Protein AF-A0A661CQE1-F1 (afdb_monomer_lite)

Radius of gyration: 12.5 Å; chains: 1; bounding box: 37×24×31 Å

Sequence (78 aa):
MLEQDEIQPIRIVLTYLAGRWRANQNNTVQAKEIVKHYNELLCFLINTGWNEGLSLEAELPDELMPQEYLALLDMDEV

Foldseek 3Di:
DDDPVRVVVLLVVLLVLLVVLVVCVVPVVVNVVSLVVSQVSVVVCVVVVDQDDRDPSSDDPPVSHDPSNVVSVVVVVD

Structure (mmCIF, N/CA/C/O backbone):
data_AF-A0A661CQE1-F1
#
_entry.id   AF-A0A661CQE1-F1
#
loop_
_atom_site.group_PDB
_atom_site.id
_atom_site.type_symbol
_atom_site.label_atom_id
_atom_site.label_alt_id
_atom_site.label_comp_id
_atom_site.label_asym_id
_atom_site.label_entity_id
_atom_site.label_seq_id
_atom_site.pdbx_PDB_ins_code
_atom_site.Cartn_x
_atom_site.Cartn_y
_atom_site.Cartn_z
_atom_site.occupancy
_atom_site.B_iso_or_equiv
_atom_site.auth_seq_id
_atom_site.auth_comp_id
_atom_site.auth_asym_id
_atom_site.auth_atom_id
_atom_site.pdbx_PDB_model_num
ATOM 1 N N . MET A 1 1 ? -9.437 4.158 17.408 1.00 64.62 1 MET A N 1
ATOM 2 C CA . MET A 1 1 ? -9.991 4.508 16.091 1.00 64.62 1 MET A CA 1
ATOM 3 C C . MET A 1 1 ? -9.507 5.908 15.798 1.00 64.62 1 MET A C 1
ATOM 5 O O . MET A 1 1 ? -9.647 6.740 16.688 1.00 64.62 1 MET A O 1
ATOM 9 N N . LEU A 1 2 ? -8.839 6.115 14.666 1.00 76.75 2 LEU A N 1
ATOM 10 C CA . LEU A 1 2 ? -8.358 7.443 14.282 1.00 76.75 2 LEU A CA 1
ATOM 11 C C . LEU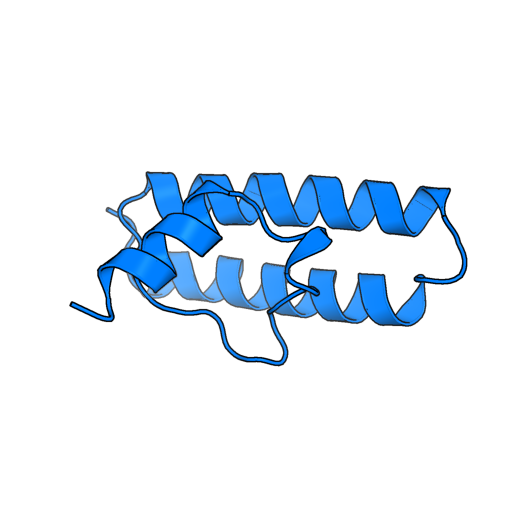 A 1 2 ? -9.543 8.355 13.958 1.00 76.75 2 LEU A C 1
ATOM 13 O O . LEU A 1 2 ? -10.559 7.889 13.437 1.00 76.75 2 LEU A O 1
ATOM 17 N N . GLU A 1 3 ? -9.409 9.640 14.258 1.00 82.94 3 GLU A N 1
ATOM 18 C CA . GLU A 1 3 ? -10.365 10.650 13.808 1.00 82.94 3 GLU A CA 1
ATOM 19 C C . GLU A 1 3 ? -10.129 10.992 12.327 1.00 82.94 3 GLU A C 1
ATOM 21 O O . GLU A 1 3 ? -9.049 10.772 11.775 1.00 82.94 3 GLU A O 1
ATOM 26 N N . GLN A 1 4 ? -11.143 11.542 11.651 1.00 74.44 4 GLN A N 1
ATOM 27 C CA . GLN A 1 4 ? -11.047 11.890 10.224 1.00 74.44 4 GLN A CA 1
ATOM 28 C C . GLN A 1 4 ? -9.871 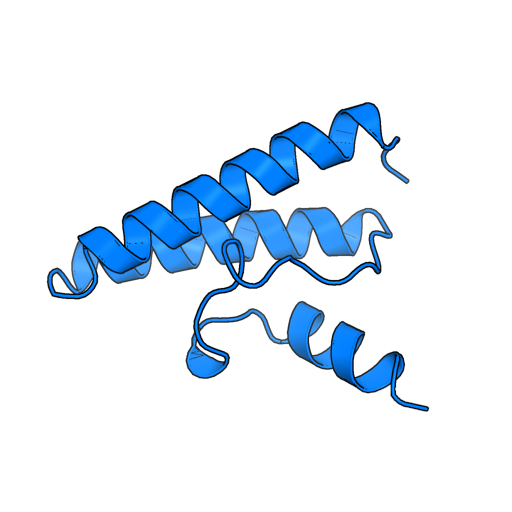12.841 9.936 1.00 74.44 4 GLN A C 1
ATOM 30 O O . GLN A 1 4 ? -9.175 12.667 8.935 1.00 74.44 4 GLN A O 1
ATOM 35 N N . ASP A 1 5 ? -9.585 13.779 10.842 1.00 80.56 5 ASP A N 1
ATOM 36 C CA . ASP A 1 5 ? -8.442 14.696 10.742 1.00 80.56 5 ASP A CA 1
ATOM 37 C C . ASP A 1 5 ? -7.075 13.984 10.781 1.00 80.56 5 ASP A C 1
ATOM 39 O O . ASP A 1 5 ? -6.097 14.492 10.233 1.00 80.56 5 ASP A O 1
ATOM 43 N N . GLU A 1 6 ? -6.998 12.785 11.366 1.00 84.81 6 GLU A N 1
ATOM 44 C CA . GLU A 1 6 ? -5.784 11.960 11.415 1.00 84.81 6 GLU A CA 1
ATOM 45 C C . GLU A 1 6 ? -5.670 11.017 10.204 1.00 84.81 6 GLU A C 1
ATOM 47 O O . GLU A 1 6 ? -4.566 10.669 9.779 1.00 84.81 6 GLU A O 1
ATOM 52 N N . ILE A 1 7 ? -6.805 10.636 9.605 1.00 87.62 7 ILE A N 1
ATOM 53 C CA . ILE A 1 7 ? -6.873 9.763 8.423 1.00 87.62 7 ILE A CA 1
ATOM 54 C C . ILE A 1 7 ? -6.519 10.531 7.141 1.00 87.62 7 ILE A C 1
ATOM 56 O O . ILE A 1 7 ? -5.825 9.998 6.269 1.00 87.62 7 ILE A O 1
ATOM 60 N N . GLN A 1 8 ? -6.966 11.785 7.004 1.00 88.94 8 GLN A N 1
ATOM 61 C CA . GLN A 1 8 ? -6.742 12.582 5.788 1.00 88.94 8 GLN A CA 1
ATOM 62 C C . GLN A 1 8 ? -5.255 12.727 5.406 1.00 88.94 8 GLN A C 1
ATOM 64 O O . GLN A 1 8 ? -4.918 12.476 4.244 1.00 88.94 8 GLN A O 1
ATOM 69 N N . PRO A 1 9 ? -4.328 13.043 6.334 1.00 91.81 9 PRO A N 1
ATOM 70 C CA . PRO A 1 9 ? -2.900 13.077 6.029 1.00 91.81 9 PRO A CA 1
ATOM 71 C C . PRO A 1 9 ? -2.370 11.741 5.497 1.00 91.81 9 PRO A C 1
ATOM 73 O O . PRO A 1 9 ? -1.599 11.726 4.538 1.00 91.81 9 PRO A O 1
ATOM 76 N N . ILE A 1 10 ? -2.811 10.618 6.074 1.00 92.94 10 ILE A N 1
ATOM 77 C CA . ILE A 1 10 ? -2.398 9.274 5.647 1.00 92.94 10 ILE A CA 1
ATOM 78 C C . ILE A 1 10 ? -2.860 9.008 4.212 1.00 92.94 10 ILE A C 1
ATOM 80 O O . ILE A 1 10 ? -2.064 8.570 3.381 1.00 92.94 10 ILE A O 1
ATOM 84 N N . ARG A 1 11 ? -4.111 9.352 3.883 1.00 93.19 11 ARG A N 1
ATOM 85 C CA . ARG A 1 11 ? -4.653 9.220 2.520 1.00 93.19 11 ARG A CA 1
ATOM 86 C C . ARG A 1 11 ? -3.872 10.053 1.508 1.00 93.19 11 ARG A C 1
ATOM 88 O O . ARG A 1 11 ? -3.552 9.554 0.433 1.00 93.19 11 ARG A O 1
ATOM 95 N N . ILE A 1 12 ? -3.503 11.286 1.858 1.00 95.06 12 ILE A N 1
ATOM 96 C CA . ILE A 1 12 ? -2.672 12.146 1.000 1.00 95.06 12 ILE A CA 1
ATOM 97 C C . ILE A 1 12 ? -1.313 11.489 0.725 1.00 95.06 12 ILE A C 1
ATOM 99 O O . ILE A 1 12 ? -0.841 11.492 -0.415 1.00 95.06 12 ILE A O 1
ATOM 103 N N . VAL A 1 13 ? -0.688 10.895 1.747 1.00 96.06 13 VAL A N 1
ATOM 104 C CA . VAL A 1 13 ? 0.591 10.190 1.588 1.00 96.06 13 VAL A CA 1
ATOM 105 C C . VAL A 1 13 ? 0.436 8.944 0.711 1.00 96.06 13 VAL A C 1
ATOM 107 O O . VAL A 1 13 ? 1.279 8.726 -0.158 1.00 96.06 13 VAL A O 1
ATOM 110 N N . LEU A 1 14 ? -0.640 8.166 0.864 1.00 96.81 14 LEU A N 1
ATOM 111 C CA . LEU A 1 14 ? -0.930 7.020 -0.010 1.00 96.81 14 LEU A CA 1
ATOM 112 C C . LEU A 1 14 ? -1.072 7.454 -1.476 1.00 96.81 14 LEU A C 1
ATOM 114 O O . LEU A 1 14 ? -0.411 6.882 -2.343 1.00 96.81 14 LEU A O 1
ATOM 118 N N . THR A 1 15 ? -1.824 8.525 -1.757 1.00 97.25 15 THR A N 1
ATOM 119 C CA . THR A 1 15 ? -1.934 9.099 -3.111 1.00 97.25 15 THR A CA 1
ATOM 120 C C . THR A 1 15 ? -0.578 9.528 -3.664 1.00 97.25 15 THR A C 1
ATOM 122 O O . THR A 1 15 ? -0.245 9.242 -4.817 1.00 97.25 15 THR A O 1
ATOM 125 N N . TYR A 1 16 ? 0.242 10.183 -2.841 1.00 97.19 16 TYR A N 1
ATOM 126 C CA . TYR A 1 16 ? 1.589 10.587 -3.231 1.00 97.19 16 TYR A CA 1
ATOM 127 C C . TYR A 1 16 ? 2.480 9.383 -3.569 1.00 97.19 16 TYR A C 1
ATOM 129 O O . TYR A 1 16 ? 3.176 9.396 -4.588 1.00 97.19 16 TYR A O 1
ATOM 137 N N . LEU A 1 17 ? 2.446 8.328 -2.751 1.00 97.19 17 LEU A N 1
ATOM 138 C CA . LEU A 1 17 ? 3.205 7.098 -2.978 1.00 97.19 17 LEU A CA 1
ATOM 139 C C . LEU A 1 17 ? 2.740 6.374 -4.247 1.00 97.19 17 LEU A C 1
ATOM 141 O O . LEU A 1 17 ? 3.585 5.988 -5.056 1.00 97.19 17 LEU A O 1
ATOM 145 N N . ALA A 1 18 ? 1.431 6.277 -4.486 1.00 97.25 18 ALA A N 1
ATOM 146 C CA . ALA A 1 18 ? 0.885 5.705 -5.715 1.00 97.25 18 ALA A CA 1
ATOM 147 C C . ALA A 1 18 ? 1.337 6.495 -6.956 1.00 97.25 18 ALA A C 1
ATOM 149 O O . ALA A 1 18 ? 1.827 5.921 -7.932 1.00 97.25 18 ALA A O 1
ATOM 150 N N . GLY A 1 19 ? 1.277 7.830 -6.905 1.00 96.75 19 GLY A N 1
ATOM 151 C CA . GLY A 1 19 ? 1.808 8.697 -7.962 1.00 96.75 19 GLY A CA 1
ATOM 152 C C . GLY A 1 19 ? 3.310 8.499 -8.198 1.00 96.75 19 GLY A C 1
ATOM 153 O O . GLY A 1 19 ? 3.764 8.378 -9.340 1.00 96.75 19 GLY A O 1
ATOM 154 N N . ARG A 1 20 ? 4.093 8.394 -7.120 1.00 96.12 20 ARG A N 1
ATOM 155 C CA . ARG A 1 20 ? 5.532 8.120 -7.191 1.00 96.12 20 ARG A CA 1
ATOM 156 C C . ARG A 1 20 ? 5.851 6.761 -7.795 1.00 96.12 20 ARG A C 1
ATOM 158 O O . ARG A 1 20 ? 6.819 6.670 -8.553 1.00 96.12 20 ARG A O 1
ATOM 165 N N . TRP A 1 21 ? 5.075 5.733 -7.468 1.00 96.94 21 TRP A N 1
ATOM 166 C CA . TRP A 1 21 ? 5.231 4.407 -8.052 1.00 96.94 21 TRP A CA 1
ATOM 167 C C . TRP A 1 21 ? 5.005 4.458 -9.566 1.00 96.94 21 TRP A C 1
ATOM 169 O O . TRP A 1 21 ? 5.887 4.041 -10.315 1.00 96.94 21 TRP A O 1
ATOM 179 N N . ARG A 1 22 ? 3.914 5.090 -10.030 1.00 95.19 22 ARG A N 1
ATOM 180 C CA . ARG A 1 22 ? 3.622 5.259 -11.469 1.00 95.19 22 ARG A CA 1
ATOM 181 C C . ARG A 1 22 ? 4.770 5.945 -12.215 1.00 95.19 22 ARG A C 1
ATOM 183 O O . ARG A 1 22 ? 5.139 5.527 -13.310 1.00 95.19 22 ARG A O 1
ATOM 190 N N . ALA A 1 23 ? 5.392 6.952 -11.600 1.00 95.44 23 ALA A N 1
ATOM 191 C CA . ALA A 1 23 ? 6.543 7.650 -12.177 1.00 95.44 23 ALA A CA 1
ATOM 192 C C . ALA A 1 23 ? 7.836 6.807 -12.221 1.00 95.44 23 ALA A C 1
ATOM 194 O O . ALA A 1 23 ? 8.729 7.101 -13.013 1.00 95.44 23 ALA A O 1
ATOM 195 N N . ASN A 1 24 ? 7.956 5.773 -11.381 1.00 93.69 24 ASN A N 1
ATOM 196 C CA . ASN A 1 24 ? 9.171 4.966 -11.218 1.00 93.69 24 ASN A CA 1
ATOM 197 C C . ASN A 1 24 ? 8.980 3.483 -11.571 1.00 93.69 24 ASN A C 1
ATOM 199 O O . ASN A 1 24 ? 9.873 2.689 -11.291 1.00 93.69 24 ASN A O 1
ATOM 203 N N . GLN A 1 25 ? 7.875 3.096 -12.219 1.00 89.56 25 GLN A N 1
ATOM 204 C CA . GLN A 1 25 ? 7.555 1.691 -12.526 1.00 89.56 25 GLN A CA 1
ATOM 205 C C . GLN A 1 25 ? 8.654 0.956 -13.321 1.00 89.56 25 GLN A C 1
ATOM 207 O O . GLN A 1 25 ? 8.853 -0.243 -13.155 1.00 89.56 25 GLN A O 1
ATOM 212 N N . ASN A 1 26 ? 9.434 1.688 -14.125 1.00 92.00 26 ASN A N 1
ATOM 213 C CA . ASN A 1 26 ? 10.552 1.137 -14.899 1.00 92.00 26 ASN A CA 1
ATOM 214 C C . ASN A 1 26 ? 11.828 0.915 -14.062 1.00 92.00 26 ASN A C 1
ATOM 216 O O . ASN A 1 26 ? 12.753 0.243 -14.511 1.00 92.00 26 ASN A O 1
ATOM 220 N N . ASN A 1 27 ? 11.903 1.478 -12.853 1.00 92.69 27 ASN A N 1
ATOM 221 C CA . ASN A 1 27 ? 12.991 1.264 -11.907 1.00 92.69 27 ASN A CA 1
ATOM 222 C C . ASN A 1 27 ? 12.547 0.254 -10.847 1.00 92.69 27 ASN A C 1
ATOM 224 O O . ASN A 1 27 ? 11.976 0.614 -9.819 1.00 92.69 27 ASN A O 1
ATOM 228 N N . THR A 1 28 ? 12.843 -1.023 -11.087 1.00 88.88 28 THR A N 1
ATOM 229 C CA . THR A 1 28 ? 12.355 -2.138 -10.264 1.00 88.88 28 THR A CA 1
ATOM 230 C C . THR A 1 28 ? 12.736 -2.029 -8.785 1.00 88.88 28 THR A C 1
ATOM 232 O O . THR A 1 28 ? 11.973 -2.481 -7.936 1.00 88.88 28 THR A O 1
ATOM 235 N N . VAL A 1 29 ? 13.891 -1.444 -8.450 1.00 94.31 29 VAL A N 1
ATOM 236 C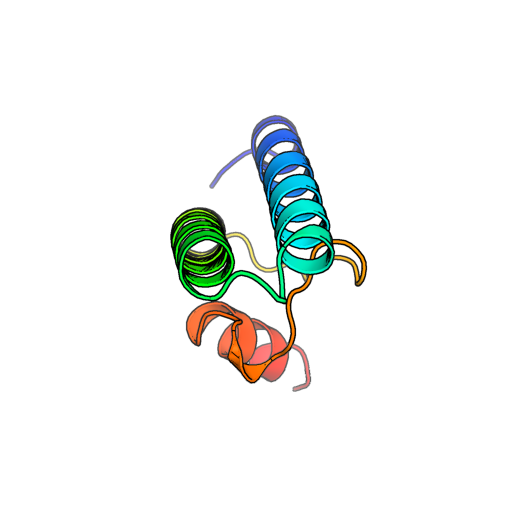 CA . VAL A 1 29 ? 14.320 -1.297 -7.048 1.00 94.31 29 VAL A CA 1
ATOM 237 C C . VAL A 1 29 ? 13.480 -0.228 -6.355 1.00 94.31 29 VAL A C 1
ATOM 239 O O . VAL A 1 29 ? 12.837 -0.521 -5.350 1.00 94.31 29 VAL A O 1
ATOM 242 N N . GLN A 1 30 ? 13.405 0.974 -6.935 1.00 92.81 30 GLN A N 1
ATOM 243 C CA . GLN A 1 30 ? 12.621 2.063 -6.345 1.00 92.81 30 GLN A CA 1
ATOM 244 C C . GLN A 1 30 ? 11.126 1.742 -6.311 1.00 92.81 30 GLN A C 1
ATOM 246 O O . GLN A 1 30 ? 10.464 2.028 -5.319 1.00 92.81 30 GLN A O 1
ATOM 251 N N . ALA A 1 31 ? 10.589 1.124 -7.366 1.00 94.19 31 ALA A N 1
ATOM 252 C CA . ALA A 1 31 ? 9.191 0.714 -7.405 1.00 94.19 31 ALA A CA 1
ATOM 253 C C . ALA A 1 31 ? 8.859 -0.239 -6.246 1.00 94.19 31 ALA A C 1
ATOM 255 O O . ALA A 1 31 ? 7.864 -0.026 -5.558 1.00 94.19 31 ALA A O 1
ATOM 256 N N . LYS A 1 32 ? 9.717 -1.233 -5.971 1.00 95.00 32 LYS A N 1
ATOM 257 C CA . LYS A 1 32 ? 9.534 -2.166 -4.846 1.00 95.00 32 LYS A CA 1
ATOM 258 C C . LYS A 1 32 ? 9.595 -1.477 -3.485 1.00 95.00 32 LYS A C 1
ATOM 260 O O . LYS A 1 32 ? 8.793 -1.801 -2.615 1.00 95.00 32 LYS A O 1
ATOM 265 N N . GLU A 1 33 ? 10.515 -0.534 -3.293 1.00 96.19 33 GLU A N 1
ATOM 266 C CA . GLU A 1 33 ? 10.599 0.234 -2.043 1.00 96.19 33 GLU A CA 1
ATOM 267 C C . GLU A 1 33 ? 9.348 1.090 -1.815 1.00 96.19 33 GLU A C 1
ATOM 269 O O . GLU A 1 33 ? 8.821 1.128 -0.705 1.00 96.19 33 GLU A O 1
ATOM 274 N N . ILE A 1 34 ? 8.827 1.724 -2.871 1.00 97.06 34 ILE A N 1
ATOM 275 C CA . ILE A 1 34 ? 7.594 2.518 -2.792 1.00 97.06 34 ILE A CA 1
ATOM 276 C C . ILE A 1 34 ? 6.399 1.627 -2.440 1.00 97.06 34 ILE A C 1
ATOM 278 O O . ILE 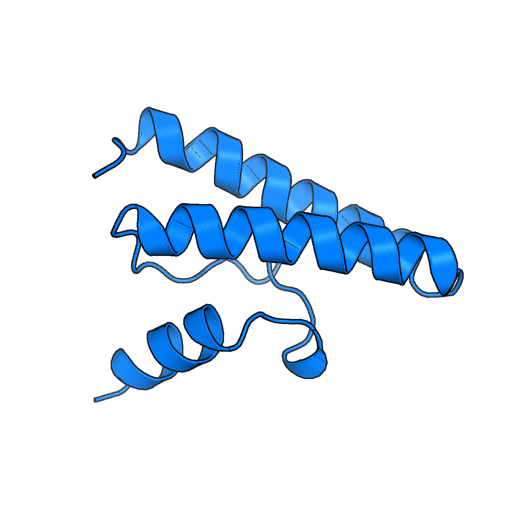A 1 34 ? 5.641 1.985 -1.543 1.00 97.06 34 ILE A O 1
ATOM 282 N N . VAL A 1 35 ? 6.253 0.468 -3.096 1.00 97.06 35 VAL A N 1
ATOM 283 C CA . VAL A 1 35 ? 5.180 -0.501 -2.795 1.00 97.06 35 VAL A CA 1
ATOM 284 C C . VAL A 1 35 ? 5.263 -0.965 -1.344 1.00 97.06 35 VAL A C 1
ATOM 286 O O . VAL A 1 35 ? 4.250 -1.007 -0.656 1.00 97.06 35 VAL A O 1
ATOM 289 N N . LYS A 1 36 ? 6.470 -1.254 -0.843 1.00 96.81 36 LYS A N 1
ATOM 290 C CA . LYS A 1 36 ? 6.662 -1.656 0.554 1.00 96.81 36 LYS A CA 1
ATOM 291 C C . LYS A 1 36 ? 6.163 -0.580 1.523 1.00 96.81 36 LYS A C 1
ATOM 293 O O . LYS A 1 36 ? 5.364 -0.890 2.400 1.00 96.81 36 LYS A O 1
ATOM 298 N N . HIS A 1 37 ? 6.594 0.671 1.346 1.00 96.69 37 HIS A N 1
ATOM 299 C CA . HIS A 1 37 ? 6.164 1.774 2.214 1.00 96.69 37 HIS A CA 1
ATOM 300 C C . HIS A 1 37 ? 4.661 2.052 2.104 1.00 96.69 37 HIS A C 1
ATOM 302 O O . HIS A 1 37 ? 4.015 2.356 3.103 1.00 96.69 37 HIS A O 1
ATOM 308 N N . TYR A 1 38 ? 4.106 1.945 0.896 1.00 98.00 38 TYR A N 1
ATOM 309 C CA . TYR A 1 38 ? 2.673 2.082 0.663 1.00 98.00 38 TYR A CA 1
ATOM 310 C C . TYR A 1 38 ? 1.887 1.020 1.443 1.00 98.00 38 TYR A C 1
ATOM 312 O O . TYR A 1 38 ? 0.982 1.367 2.199 1.00 98.00 38 TYR A O 1
ATOM 320 N N . ASN A 1 39 ? 2.279 -0.253 1.327 1.00 97.19 39 ASN A N 1
ATOM 321 C CA . ASN A 1 39 ? 1.598 -1.362 1.996 1.00 97.19 39 ASN A CA 1
ATOM 322 C C . ASN A 1 39 ? 1.709 -1.265 3.522 1.00 97.19 39 ASN A C 1
ATOM 324 O O . ASN A 1 39 ? 0.709 -1.443 4.207 1.00 97.19 39 ASN A O 1
ATOM 328 N N . GLU A 1 40 ? 2.877 -0.908 4.068 1.00 96.31 40 GLU A N 1
ATOM 329 C CA . GLU A 1 40 ? 3.047 -0.684 5.513 1.00 96.31 40 GLU A CA 1
ATOM 330 C C . GLU A 1 40 ? 2.083 0.390 6.043 1.00 96.31 40 GLU A C 1
ATOM 332 O O . GLU A 1 40 ? 1.449 0.204 7.085 1.00 96.31 40 GLU A O 1
ATOM 337 N N . LEU A 1 41 ? 1.933 1.495 5.306 1.00 95.88 41 LEU A N 1
ATOM 338 C CA . LEU A 1 41 ? 1.055 2.596 5.689 1.00 95.88 41 LEU A CA 1
ATOM 339 C C . LEU A 1 41 ? -0.432 2.238 5.555 1.00 95.88 41 LEU A C 1
ATOM 341 O O . LEU A 1 41 ? -1.225 2.582 6.432 1.00 95.88 41 LEU A O 1
ATOM 345 N N . LEU A 1 42 ? -0.814 1.534 4.487 1.00 95.94 42 LEU A N 1
ATOM 346 C CA . LEU A 1 42 ? -2.194 1.103 4.269 1.00 95.94 42 LEU A CA 1
ATOM 347 C C . LEU A 1 42 ? -2.623 0.049 5.298 1.00 95.94 42 LEU A C 1
ATOM 349 O O . LEU A 1 42 ? -3.683 0.183 5.904 1.00 95.94 42 LEU A O 1
ATOM 353 N N . CYS A 1 43 ? -1.776 -0.943 5.583 1.00 94.50 43 CYS A N 1
ATOM 354 C CA . CYS A 1 43 ? -2.029 -1.915 6.648 1.00 94.50 43 CYS A CA 1
ATOM 355 C C . CYS A 1 43 ? -2.131 -1.230 8.018 1.00 94.50 43 CYS A C 1
ATOM 357 O O . CYS A 1 43 ? -2.992 -1.591 8.820 1.00 94.50 43 CYS A O 1
ATOM 359 N N . PHE A 1 44 ? -1.286 -0.232 8.305 1.00 93.75 44 PHE A N 1
ATOM 360 C CA . PHE A 1 44 ? -1.419 0.566 9.525 1.00 93.75 44 PHE A CA 1
ATOM 361 C C . PHE A 1 44 ? -2.792 1.241 9.603 1.00 93.75 44 PHE A C 1
ATOM 363 O O . PHE A 1 44 ? -3.461 1.125 10.629 1.00 93.75 44 PHE A O 1
ATOM 370 N N . LEU A 1 45 ? -3.230 1.888 8.518 1.00 93.56 45 LEU A N 1
ATOM 371 C CA . LEU A 1 45 ? -4.526 2.560 8.454 1.00 93.56 45 LEU A CA 1
ATOM 372 C C . LEU A 1 45 ? -5.680 1.579 8.712 1.00 93.56 45 LEU A C 1
ATOM 374 O O . LEU A 1 45 ? -6.490 1.826 9.605 1.00 93.56 45 LEU A O 1
ATOM 378 N N . ILE A 1 46 ? -5.705 0.439 8.017 1.00 92.81 46 ILE A N 1
ATOM 379 C CA . ILE A 1 46 ? -6.712 -0.622 8.204 1.00 92.81 46 ILE A CA 1
ATOM 380 C C . ILE A 1 46 ? -6.744 -1.096 9.664 1.00 92.81 46 ILE A C 1
ATOM 382 O O . ILE A 1 46 ? -7.804 -1.146 10.288 1.00 92.81 46 ILE A O 1
ATOM 386 N N . ASN A 1 47 ? -5.577 -1.347 10.266 1.00 91.38 47 ASN A N 1
ATOM 387 C CA . ASN A 1 47 ? -5.467 -1.794 11.660 1.00 91.38 47 ASN A CA 1
ATOM 388 C C . ASN A 1 47 ? -5.978 -0.771 12.689 1.00 91.38 47 ASN A C 1
ATOM 390 O O . ASN A 1 47 ? -6.231 -1.131 13.839 1.00 91.38 47 ASN A O 1
ATOM 394 N N . THR A 1 48 ? -6.164 0.495 12.307 1.00 89.81 48 THR A N 1
ATOM 395 C CA . THR A 1 48 ? -6.786 1.499 13.186 1.00 89.81 48 THR A CA 1
ATOM 396 C C . THR A 1 48 ? -8.315 1.398 13.255 1.00 89.81 48 THR A C 1
ATOM 398 O O . THR A 1 48 ? -8.938 2.107 14.056 1.00 89.81 48 THR A O 1
ATOM 401 N N . GLY A 1 49 ? -8.906 0.498 12.460 1.00 88.56 49 GLY A N 1
ATOM 402 C CA . GLY A 1 49 ? -10.346 0.324 12.282 1.00 88.56 49 GLY A CA 1
ATOM 403 C C . GLY A 1 49 ? -10.900 1.035 11.046 1.00 88.56 49 GLY A C 1
ATOM 404 O O . GLY A 1 49 ? -12.114 1.169 10.931 1.00 88.56 49 GLY A O 1
ATOM 405 N N . TRP A 1 50 ? -10.035 1.520 10.153 1.00 89.94 50 TRP A N 1
ATOM 406 C CA . TRP A 1 50 ? -10.461 2.122 8.893 1.00 89.94 50 TRP A CA 1
ATOM 407 C C . TRP A 1 50 ? -10.988 1.050 7.935 1.00 89.94 50 TRP A C 1
ATOM 409 O O . TRP A 1 50 ? -10.355 0.010 7.762 1.00 89.94 50 TRP A O 1
ATOM 419 N N . ASN A 1 51 ? -12.138 1.321 7.321 1.00 87.88 51 ASN A N 1
ATOM 420 C CA . ASN A 1 51 ? -12.874 0.376 6.483 1.00 87.88 51 ASN A CA 1
ATOM 421 C C . ASN A 1 51 ? -13.494 1.015 5.231 1.00 87.88 51 ASN A C 1
ATOM 423 O O . ASN A 1 51 ? -14.451 0.483 4.683 1.00 87.88 51 ASN A O 1
ATOM 427 N N . GLU A 1 52 ? -12.986 2.167 4.798 1.00 88.69 52 GLU A N 1
ATOM 428 C CA . GLU A 1 52 ? -13.441 2.795 3.555 1.00 88.69 52 GLU A CA 1
ATOM 429 C C . GLU A 1 52 ? -12.587 2.313 2.370 1.00 88.69 52 GLU A C 1
ATOM 431 O O . GLU A 1 52 ? -11.493 1.788 2.550 1.00 88.69 52 GLU A O 1
ATOM 436 N N . GLY A 1 53 ? -13.056 2.525 1.140 1.00 89.19 53 GLY A N 1
ATOM 437 C CA . GLY A 1 53 ? -12.225 2.366 -0.054 1.00 89.19 53 GLY A CA 1
ATOM 438 C C . GLY A 1 53 ? -11.277 3.552 -0.269 1.00 89.19 53 GLY A C 1
ATOM 439 O O . GLY A 1 53 ? -11.544 4.693 0.131 1.00 89.19 53 GLY A O 1
ATOM 440 N N . LEU A 1 54 ? -10.158 3.302 -0.942 1.00 92.06 54 LEU A N 1
ATOM 441 C CA . LEU A 1 54 ? -9.310 4.344 -1.511 1.00 92.06 54 LEU A CA 1
ATOM 442 C C . LEU A 1 54 ? -9.919 4.885 -2.813 1.00 92.06 54 LEU A C 1
ATOM 444 O O . LEU A 1 54 ? -10.745 4.257 -3.467 1.00 92.06 54 LEU A O 1
ATOM 448 N N . SER A 1 55 ? -9.515 6.095 -3.200 1.00 91.19 55 SER A N 1
ATOM 449 C CA . SER A 1 55 ? -9.811 6.598 -4.541 1.00 91.19 55 SER A CA 1
ATOM 450 C C . SER A 1 55 ? -8.872 5.957 -5.563 1.00 91.19 55 SER A C 1
ATOM 452 O O . SER A 1 55 ? -7.725 5.652 -5.245 1.00 91.19 55 SER A O 1
ATOM 454 N N . LEU A 1 56 ? -9.304 5.861 -6.824 1.00 89.12 56 LEU A N 1
ATOM 455 C CA . LEU A 1 56 ? -8.507 5.284 -7.923 1.00 89.12 56 LEU A CA 1
ATOM 456 C C . LEU A 1 56 ? -7.095 5.886 -8.048 1.00 89.12 56 LEU A C 1
ATOM 458 O O . LEU A 1 56 ? -6.133 5.211 -8.406 1.00 89.12 56 LEU A O 1
ATOM 462 N N . GLU A 1 57 ? -6.941 7.176 -7.749 1.00 92.75 57 GLU A N 1
ATOM 463 C CA . GLU A 1 57 ? -5.640 7.853 -7.796 1.00 92.75 57 GLU A CA 1
ATOM 464 C C . GLU A 1 57 ? -4.689 7.371 -6.692 1.00 92.75 57 GLU A C 1
ATOM 466 O O . GLU A 1 57 ? -3.468 7.369 -6.887 1.00 92.75 57 GLU A O 1
ATOM 471 N N . ALA A 1 58 ? -5.246 6.942 -5.561 1.00 94.06 58 ALA A N 1
ATOM 472 C CA . ALA A 1 58 ? -4.529 6.423 -4.409 1.00 94.06 58 ALA A CA 1
ATOM 473 C C . ALA A 1 58 ? -4.285 4.913 -4.471 1.00 94.06 58 ALA A C 1
ATOM 475 O O . ALA A 1 58 ? -3.435 4.433 -3.730 1.00 94.06 58 ALA A O 1
ATOM 476 N N . GLU A 1 59 ? -4.973 4.176 -5.342 1.00 95.38 59 GLU A N 1
ATOM 477 C CA . GLU A 1 59 ? -4.795 2.730 -5.494 1.00 95.38 59 GLU A CA 1
ATOM 478 C C . GLU A 1 59 ? -3.593 2.368 -6.375 1.00 95.38 59 GLU A C 1
ATOM 480 O O . GLU A 1 59 ? -3.290 3.014 -7.389 1.00 95.38 59 GLU A O 1
ATOM 485 N N . LEU A 1 60 ? -2.896 1.308 -5.972 1.00 95.81 60 LEU A N 1
ATOM 486 C CA . LEU A 1 60 ? -1.959 0.580 -6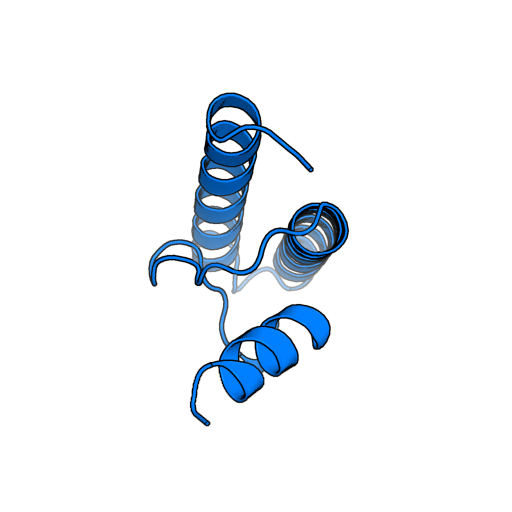.821 1.00 95.81 60 LEU A CA 1
ATOM 487 C C . LEU A 1 60 ? -2.713 -0.536 -7.569 1.00 95.81 60 LEU A C 1
ATOM 489 O O . LEU A 1 60 ? -3.831 -0.870 -7.188 1.00 95.81 60 LEU A O 1
ATOM 493 N N . PRO A 1 61 ? -2.123 -1.135 -8.621 1.00 94.75 61 PRO A N 1
ATOM 494 C CA . PRO A 1 61 ? -2.665 -2.358 -9.212 1.00 94.75 61 PRO A CA 1
ATOM 495 C C . PRO A 1 61 ? -2.887 -3.454 -8.163 1.00 94.75 61 PRO A C 1
ATOM 497 O O . PRO A 1 61 ? -2.043 -3.619 -7.283 1.00 94.75 61 PRO A O 1
ATOM 500 N N . ASP A 1 62 ? -3.955 -4.242 -8.308 1.00 93.00 62 ASP A N 1
ATOM 501 C CA . ASP A 1 62 ? -4.376 -5.275 -7.345 1.00 93.00 62 ASP A CA 1
ATOM 502 C C . ASP A 1 62 ? -3.252 -6.239 -6.942 1.00 93.00 62 ASP A C 1
ATOM 504 O O . ASP A 1 62 ? -3.146 -6.630 -5.784 1.00 93.00 62 ASP A O 1
ATOM 508 N N . GLU A 1 63 ? -2.352 -6.578 -7.872 1.00 93.88 63 GLU A N 1
ATOM 509 C CA . GLU A 1 63 ? -1.195 -7.451 -7.618 1.00 93.88 63 GLU A CA 1
ATOM 510 C C . GLU A 1 63 ? -0.177 -6.870 -6.614 1.00 93.88 63 GLU A C 1
ATOM 512 O O . GLU A 1 63 ? 0.670 -7.598 -6.093 1.00 93.88 63 GLU A O 1
ATOM 517 N N . LEU A 1 64 ? -0.235 -5.558 -6.363 1.00 95.25 64 LEU A N 1
ATOM 518 C CA . LEU A 1 64 ? 0.631 -4.817 -5.443 1.00 95.25 64 LEU A CA 1
ATOM 519 C C . LEU A 1 64 ? -0.089 -4.381 -4.164 1.00 95.25 64 LEU A C 1
ATOM 521 O O . LEU A 1 64 ? 0.586 -3.960 -3.220 1.00 95.25 64 LEU A O 1
ATOM 525 N N . MET A 1 65 ? -1.419 -4.478 -4.128 1.00 95.69 65 MET A N 1
ATOM 526 C CA . MET A 1 65 ? -2.229 -4.113 -2.970 1.00 95.69 65 MET A CA 1
ATOM 527 C C . MET A 1 65 ? -2.063 -5.145 -1.842 1.00 95.69 65 MET A C 1
ATOM 529 O O . MET A 1 65 ? -1.865 -6.336 -2.106 1.00 95.69 65 MET A O 1
ATOM 533 N N . PRO A 1 66 ? -2.127 -4.728 -0.565 1.00 94.44 66 PRO A N 1
ATOM 534 C CA . PRO A 1 66 ? -2.052 -5.661 0.551 1.00 94.44 66 PRO A CA 1
ATOM 535 C C . PRO A 1 66 ? -3.325 -6.516 0.619 1.00 94.44 66 PRO A C 1
ATOM 537 O O . PRO A 1 66 ? -4.426 -6.039 0.338 1.00 94.44 66 PRO A O 1
ATOM 540 N N . GLN A 1 67 ? -3.182 -7.781 1.025 1.00 92.50 67 GLN A N 1
ATOM 541 C CA . GLN A 1 67 ? -4.302 -8.730 1.068 1.00 92.50 67 GLN A CA 1
ATOM 542 C C . GLN A 1 67 ? -5.416 -8.278 2.015 1.00 92.50 67 GLN A C 1
ATOM 544 O O . GLN A 1 67 ? -6.586 -8.514 1.739 1.00 92.50 67 GLN A O 1
ATOM 549 N N . GLU A 1 68 ? -5.065 -7.598 3.105 1.00 91.38 68 GLU A N 1
ATOM 550 C CA . GLU A 1 68 ? -6.008 -7.054 4.078 1.00 91.38 68 GLU A CA 1
ATOM 551 C C . GLU A 1 68 ? -6.935 -6.008 3.454 1.00 91.38 68 GLU A C 1
ATOM 553 O O . GLU A 1 68 ? -8.110 -5.953 3.800 1.00 91.38 68 GLU A O 1
ATOM 558 N N . TYR A 1 69 ? -6.426 -5.208 2.512 1.00 93.50 69 TYR A N 1
ATOM 559 C CA . TYR A 1 69 ? -7.241 -4.234 1.792 1.00 93.50 69 TYR A CA 1
ATOM 560 C C . TYR A 1 69 ? -8.175 -4.918 0.793 1.00 93.50 69 TYR A C 1
ATOM 562 O O . TYR A 1 69 ? -9.357 -4.602 0.740 1.00 93.50 69 TYR A O 1
ATOM 570 N N . LEU A 1 70 ? -7.666 -5.896 0.038 1.00 92.25 70 LEU A N 1
ATOM 571 C CA . LEU A 1 70 ? -8.484 -6.652 -0.914 1.00 92.25 70 LEU A CA 1
ATOM 572 C C . LEU A 1 70 ? -9.617 -7.409 -0.205 1.00 92.25 70 LEU A C 1
A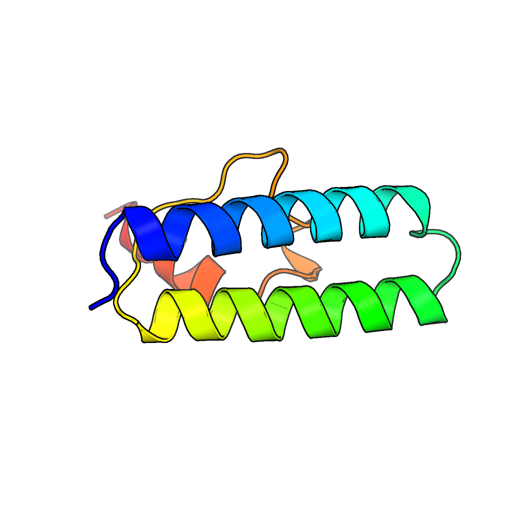TOM 574 O O . LEU A 1 70 ? -10.751 -7.393 -0.668 1.00 92.25 70 LEU A O 1
ATOM 578 N N . ALA A 1 71 ? -9.329 -8.015 0.951 1.00 90.25 71 ALA A N 1
ATOM 579 C CA . ALA A 1 71 ? -10.338 -8.678 1.773 1.00 90.25 71 ALA A CA 1
ATOM 580 C C . ALA A 1 71 ? -11.387 -7.698 2.322 1.00 90.25 71 ALA A C 1
ATOM 582 O O . ALA A 1 71 ? -12.556 -8.051 2.425 1.00 90.25 71 ALA A O 1
ATOM 583 N N . LEU A 1 72 ? -10.979 -6.473 2.665 1.00 88.62 72 LEU A N 1
ATOM 584 C CA . LEU A 1 72 ? -11.887 -5.423 3.127 1.00 88.62 72 LEU A CA 1
ATOM 585 C C . LEU A 1 72 ? -12.882 -5.024 2.032 1.00 88.62 72 LEU A C 1
ATOM 587 O O . LEU A 1 72 ? -14.065 -4.893 2.328 1.00 88.62 72 LEU A O 1
ATOM 591 N N . LEU A 1 73 ? -12.423 -4.886 0.785 1.00 86.62 73 LEU A N 1
ATOM 592 C CA . LEU A 1 73 ? -13.293 -4.570 -0.352 1.00 86.62 73 LEU A CA 1
ATOM 593 C C . LEU A 1 73 ? -14.269 -5.709 -0.684 1.00 86.62 73 LEU A C 1
ATOM 595 O O . LEU A 1 73 ? -15.436 -5.447 -0.954 1.00 86.62 73 LEU A O 1
ATOM 599 N N . ASP A 1 74 ? -13.817 -6.963 -0.613 1.00 83.81 74 ASP A N 1
ATOM 600 C CA . ASP A 1 74 ? -14.652 -8.149 -0.878 1.00 83.81 74 ASP A CA 1
ATOM 601 C C . ASP A 1 74 ? -15.789 -8.301 0.156 1.00 83.81 74 ASP A C 1
ATOM 603 O O . ASP A 1 74 ? -16.890 -8.744 -0.162 1.00 83.81 74 ASP A O 1
ATOM 607 N N . MET A 1 75 ? -15.555 -7.868 1.402 1.00 70.50 75 MET A N 1
ATOM 608 C CA . MET A 1 75 ? -16.559 -7.882 2.472 1.00 70.50 75 MET A CA 1
ATOM 609 C C . MET A 1 75 ? -17.653 -6.811 2.328 1.00 70.50 75 MET A C 1
ATOM 611 O O . MET A 1 75 ? -18.683 -6.938 2.992 1.00 70.50 75 MET A O 1
ATOM 615 N N . ASP A 1 76 ? -17.449 -5.778 1.506 1.00 58.97 76 ASP A N 1
ATOM 616 C CA . ASP A 1 76 ? -18.437 -4.714 1.260 1.00 58.97 76 ASP A CA 1
ATOM 617 C C . ASP A 1 76 ? -19.419 -5.084 0.122 1.00 58.97 76 ASP A C 1
ATOM 619 O O . ASP A 1 76 ? -20.488 -4.489 0.006 1.00 58.97 76 ASP A O 1
ATOM 623 N N . GLU A 1 77 ? -19.111 -6.109 -0.690 1.00 56.72 77 GLU A N 1
ATOM 624 C CA . GLU A 1 77 ? -19.960 -6.584 -1.800 1.00 56.72 77 GLU A CA 1
ATOM 625 C C . GLU A 1 77 ? -21.066 -7.593 -1.388 1.00 56.72 77 GLU A C 1
ATOM 627 O O . GLU A 1 77 ? -21.708 -8.188 -2.263 1.00 56.72 77 GLU A O 1
ATOM 632 N N . VAL A 1 78 ? -21.330 -7.789 -0.084 1.00 47.69 78 VAL A N 1
ATOM 633 C CA . VAL A 1 78 ? -22.280 -8.802 0.450 1.00 47.69 78 VAL A CA 1
ATOM 634 C C . VAL A 1 78 ? -23.554 -8.215 1.057 1.00 47.69 78 VAL A C 1
ATOM 636 O O . VAL A 1 78 ? -23.458 -7.331 1.936 1.00 47.69 78 VAL A O 1
#

Secondary structure (DSSP, 8-state):
---HHHHHHHHHHHHHHHHHHHHHTT-HHHHHHHHHHHHHHHHHHHHTT--PPPPTTTPPPGGGS-HHHHHHHHTT--

pLDDT: mean 90.34, std 9.41, range [47.69, 98.0]